Protein AF-A0AAV2GZA5-F1 (afdb_monomer)

pLDDT: mean 78.12, std 15.42, range [40.12, 95.06]

Mean predicted aligned error: 8.7 Å

Radius of gyration: 18.81 Å; Cα contacts (8 Å, |Δi|>4): 97; chains: 1; bounding box: 52×21×54 Å

Nearest PDB structures (foldseek):
  7ljd-assembly1_R  TM=7.472E-01  e=8.974E-05  Homo sapiens
  7aue-assembly1_R  TM=8.514E-01  e=1.163E-03  Homo sapiens
  7l0q-assembly1_C  TM=7.202E-01  e=7.841E-04  Rattus norvegicus
  8wkz-assembly1_A  TM=6.977E-01  e=3.985E-03  Homo sapiens
  6pwc-assembly1_R  TM=6.724E-01  e=7.197E-03  Homo sapiens

Sequence (162 aa):
MALFNNCLLLVTLSTNRSLWSYTNAYIASLAVADLLLGLMLFIRNFWLFPSTEWVFENLVIACVPVTCLVYISAMESLACLVLMSADRYLYIVHPFWYELKITPRVTRVLIALSWCISISLGILPMWFHNFTPKLGCQPMLIISKSYLLGCLCVYFLSPPSR

Organism: Lymnaea stagnalis (NCBI:txid6523)

Solvent-accessible surface area (backbone atoms only — not comparable to full-atom values): 9218 Å² total; per-residue (Å²): 110,70,48,61,53,34,50,52,50,46,52,51,50,71,70,35,69,86,64,70,44,73,64,48,52,40,52,47,51,37,30,51,34,49,39,56,39,44,51,52,52,47,50,53,54,66,77,64,60,93,82,63,92,78,54,73,85,63,43,68,75,60,43,55,58,50,53,26,43,51,43,20,28,53,44,31,41,50,46,34,51,51,50,48,52,49,52,55,47,38,49,72,78,36,47,75,58,33,72,76,65,65,43,78,65,52,52,52,50,52,52,52,49,39,48,52,50,17,45,54,62,24,49,48,45,73,78,76,45,87,83,51,90,89,68,64,90,51,72,77,82,51,54,57,71,67,55,56,50,50,52,49,42,57,74,72,60,56,71,83,81,126

Structure (mmCIF, N/CA/C/O backbone):
data_AF-A0AAV2GZA5-F1
#
_entry.id   AF-A0AAV2GZA5-F1
#
loop_
_atom_site.group_PDB
_atom_site.id
_atom_site.type_symbol
_atom_site.label_atom_id
_atom_site.label_alt_id
_atom_site.label_comp_id
_atom_site.label_asym_id
_atom_site.label_entity_id
_atom_site.label_seq_id
_atom_site.pdbx_PDB_ins_code
_atom_site.Cartn_x
_atom_site.Cartn_y
_atom_site.Cartn_z
_atom_site.occupancy
_atom_site.B_iso_or_equiv
_atom_site.auth_seq_id
_atom_site.auth_comp_id
_atom_site.auth_asym_id
_atom_site.auth_atom_id
_atom_site.pdbx_PDB_model_num
ATOM 1 N N . MET A 1 1 ? 15.433 10.990 -0.257 1.00 74.12 1 MET A N 1
ATOM 2 C CA . MET A 1 1 ? 14.773 11.417 0.999 1.00 74.12 1 MET A CA 1
ATOM 3 C C . MET A 1 1 ? 13.619 10.490 1.388 1.00 74.12 1 MET A C 1
ATOM 5 O O . MET A 1 1 ? 13.647 9.985 2.499 1.00 74.12 1 MET A O 1
ATOM 9 N N . ALA A 1 2 ? 12.676 10.184 0.483 1.00 81.19 2 ALA A N 1
ATOM 10 C CA . ALA A 1 2 ? 11.530 9.300 0.766 1.00 81.19 2 ALA A CA 1
ATOM 11 C C . ALA A 1 2 ? 11.909 7.907 1.320 1.00 81.19 2 ALA A C 1
ATOM 13 O O . ALA A 1 2 ? 11.354 7.488 2.329 1.00 81.19 2 ALA A O 1
ATOM 14 N N . LEU A 1 3 ? 12.902 7.231 0.721 1.00 88.31 3 LEU A N 1
ATOM 15 C CA . LEU A 1 3 ? 13.375 5.919 1.189 1.00 88.31 3 LEU A CA 1
ATOM 16 C C . LEU A 1 3 ? 13.845 5.934 2.649 1.00 88.31 3 LEU A C 1
ATOM 18 O O . LEU A 1 3 ? 13.458 5.090 3.445 1.00 88.31 3 LEU A O 1
ATOM 22 N N . PHE A 1 4 ? 14.660 6.925 3.008 1.00 91.12 4 PHE A N 1
ATOM 23 C CA . PHE A 1 4 ? 15.191 7.055 4.361 1.00 91.12 4 PHE A CA 1
ATOM 24 C C . PHE A 1 4 ? 14.072 7.259 5.391 1.00 91.12 4 PHE A C 1
ATOM 26 O O . PHE A 1 4 ? 14.038 6.570 6.407 1.00 91.12 4 PHE A O 1
ATOM 33 N N . ASN A 1 5 ? 13.124 8.153 5.096 1.00 91.06 5 ASN A N 1
ATOM 34 C CA . ASN A 1 5 ? 12.024 8.468 6.006 1.00 91.06 5 ASN A CA 1
ATOM 35 C C . ASN A 1 5 ? 11.085 7.273 6.212 1.00 91.06 5 ASN A C 1
ATOM 37 O O . ASN A 1 5 ? 10.745 6.961 7.351 1.00 91.06 5 ASN A O 1
ATOM 41 N N . ASN A 1 6 ? 10.706 6.578 5.135 1.00 93.62 6 ASN A N 1
ATOM 42 C CA . ASN A 1 6 ? 9.841 5.403 5.231 1.00 93.62 6 ASN A CA 1
ATOM 43 C C . ASN A 1 6 ? 10.537 4.229 5.943 1.00 93.62 6 ASN A C 1
ATOM 45 O O . ASN A 1 6 ? 9.914 3.561 6.767 1.00 93.62 6 ASN A O 1
ATOM 49 N N . CYS A 1 7 ? 11.845 4.032 5.732 1.00 93.69 7 CYS A N 1
ATOM 50 C CA . CYS A 1 7 ? 12.633 3.071 6.512 1.00 93.69 7 CYS A CA 1
ATOM 51 C C . CYS A 1 7 ? 12.643 3.419 8.005 1.00 93.69 7 CYS A C 1
ATOM 53 O O . CYS A 1 7 ? 12.367 2.560 8.839 1.00 93.69 7 CYS A O 1
ATOM 55 N N . LEU A 1 8 ? 12.944 4.672 8.353 1.00 94.00 8 LEU A N 1
ATOM 56 C CA . LEU A 1 8 ? 12.988 5.122 9.745 1.00 94.00 8 LEU A CA 1
ATOM 57 C C . LEU A 1 8 ? 11.627 4.970 10.436 1.00 94.00 8 LEU A C 1
ATOM 59 O O . LEU A 1 8 ? 11.561 4.559 11.597 1.00 94.00 8 LEU A O 1
ATOM 63 N N . LEU A 1 9 ? 10.542 5.265 9.721 1.00 94.44 9 LEU A N 1
ATOM 64 C CA . LEU A 1 9 ? 9.179 5.076 10.204 1.00 94.44 9 LEU A CA 1
ATOM 65 C C . LEU A 1 9 ? 8.904 3.600 10.517 1.00 94.44 9 LEU A C 1
ATOM 67 O O . LEU A 1 9 ? 8.443 3.294 11.618 1.00 94.44 9 LEU A O 1
ATOM 71 N N . LEU A 1 10 ? 9.252 2.679 9.612 1.00 93.75 10 LEU A N 1
ATOM 72 C CA . LEU A 1 10 ? 9.089 1.243 9.856 1.00 93.75 10 LEU A CA 1
ATOM 73 C C . LEU A 1 10 ? 9.934 0.753 11.034 1.00 93.75 10 LEU A C 1
ATOM 75 O O . LEU A 1 10 ? 9.415 0.024 11.876 1.00 93.75 10 LEU A O 1
ATOM 79 N N . VAL A 1 11 ? 11.193 1.192 11.140 1.00 95.06 11 VAL A N 1
ATOM 80 C CA . VAL A 1 11 ? 12.081 0.860 12.270 1.00 95.06 11 VAL A CA 1
ATOM 81 C C . VAL A 1 11 ? 11.499 1.356 13.596 1.00 95.06 11 VAL A C 1
ATOM 83 O O . VAL A 1 11 ? 11.541 0.658 14.612 1.00 95.06 11 VAL A O 1
ATOM 86 N N . THR A 1 12 ? 10.920 2.555 13.597 1.00 95.00 12 THR A N 1
ATOM 87 C CA . THR A 1 12 ? 10.299 3.147 14.788 1.00 95.00 12 THR A CA 1
ATOM 88 C C . THR A 1 12 ? 9.086 2.335 15.239 1.00 95.00 12 THR A C 1
ATOM 90 O O . THR A 1 12 ? 8.962 2.019 16.425 1.00 95.00 12 THR A O 1
ATOM 93 N N . LEU A 1 13 ? 8.220 1.942 14.300 1.00 93.44 13 LEU A N 1
ATOM 94 C CA . LEU A 1 13 ? 7.058 1.095 14.580 1.00 93.44 13 LEU A CA 1
ATOM 95 C C . LEU A 1 13 ? 7.469 -0.322 15.004 1.00 93.44 13 LEU A C 1
ATOM 97 O O . LEU A 1 13 ? 6.869 -0.886 15.918 1.00 93.44 13 LEU A O 1
ATOM 101 N N . SER A 1 14 ? 8.506 -0.907 14.398 1.00 90.12 14 SER A N 1
ATOM 102 C CA . SER A 1 14 ? 8.964 -2.257 14.748 1.00 90.12 14 SER A CA 1
ATOM 103 C C . SER A 1 14 ? 9.620 -2.320 16.127 1.00 90.12 14 SER A C 1
ATOM 105 O O . SER A 1 14 ? 9.482 -3.323 16.825 1.00 90.12 14 SER A O 1
ATOM 107 N N . THR A 1 15 ? 10.315 -1.255 16.533 1.00 93.00 15 THR A N 1
ATOM 108 C CA . THR A 1 15 ? 11.024 -1.193 17.821 1.00 93.00 15 THR A CA 1
ATOM 109 C C . THR A 1 15 ? 10.066 -0.920 18.980 1.00 93.00 15 THR A C 1
ATOM 111 O O . THR A 1 15 ? 10.184 -1.525 20.045 1.00 93.00 15 THR A O 1
ATOM 114 N N . ASN A 1 16 ? 9.066 -0.057 18.777 1.00 91.56 16 ASN A N 1
ATOM 115 C CA . ASN A 1 16 ? 8.152 0.362 19.836 1.00 91.56 16 ASN A CA 1
ATOM 116 C C . ASN A 1 16 ? 6.792 -0.330 19.724 1.00 91.56 16 ASN A C 1
ATOM 118 O O . ASN A 1 16 ? 5.865 0.183 19.099 1.00 91.56 16 ASN A O 1
ATOM 122 N N . ARG A 1 17 ? 6.627 -1.459 20.428 1.00 86.75 17 ARG A N 1
ATOM 123 C CA . ARG A 1 17 ? 5.346 -2.195 20.469 1.00 86.75 17 ARG A CA 1
ATOM 124 C C . ARG A 1 17 ? 4.159 -1.350 20.947 1.00 86.75 17 ARG A C 1
ATOM 126 O O . ARG A 1 17 ? 3.047 -1.568 20.486 1.00 86.75 17 ARG A O 1
ATOM 133 N N . SER A 1 18 ? 4.411 -0.366 21.814 1.00 87.56 18 SER A N 1
ATOM 134 C CA . SER A 1 18 ? 3.401 0.581 22.316 1.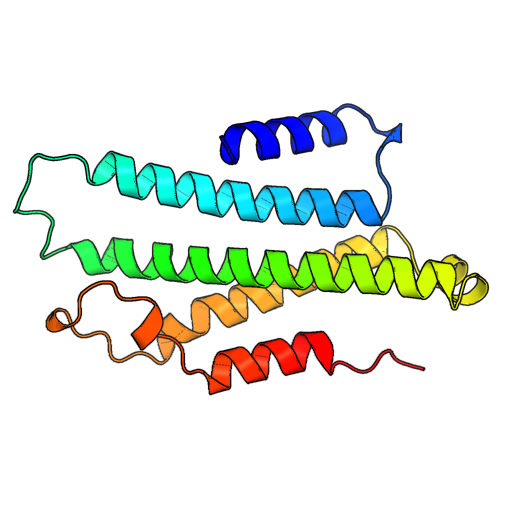00 87.56 18 SER A CA 1
ATOM 135 C C . SER A 1 18 ? 2.764 1.435 21.208 1.00 87.56 18 SER A C 1
ATOM 137 O O . SER A 1 18 ? 1.628 1.876 21.334 1.00 87.56 18 SER A O 1
ATOM 139 N N . LEU A 1 19 ? 3.470 1.640 20.090 1.00 88.50 19 LEU A N 1
ATOM 140 C CA . LEU A 1 19 ? 2.958 2.407 18.955 1.00 88.50 19 LEU A CA 1
ATOM 141 C C . LEU A 1 19 ? 2.058 1.577 18.033 1.00 88.50 19 LEU A C 1
ATOM 143 O O . LEU A 1 19 ? 1.521 2.129 17.079 1.00 88.50 19 LEU A O 1
ATOM 147 N N . TRP A 1 20 ? 1.875 0.273 18.250 1.00 88.69 20 TRP A N 1
ATOM 148 C CA . TRP A 1 20 ? 1.005 -0.506 17.371 1.00 88.69 20 TRP A CA 1
ATOM 149 C C . TRP A 1 20 ? -0.467 -0.197 17.632 1.00 88.69 20 TRP A C 1
ATOM 151 O O . TRP A 1 20 ? -1.010 -0.480 18.695 1.00 88.69 20 TRP A O 1
ATOM 161 N N . SER A 1 21 ? -1.114 0.350 16.609 1.00 89.44 21 SER A N 1
ATOM 162 C CA . SER A 1 21 ? -2.547 0.629 16.546 1.00 89.44 21 SER A CA 1
ATOM 163 C C . SER A 1 21 ? -3.086 0.239 15.167 1.00 89.44 21 SER A C 1
ATOM 165 O O . SER A 1 21 ? -2.307 -0.022 14.244 1.00 89.44 21 SER A O 1
ATOM 167 N N . TYR A 1 22 ? -4.412 0.216 15.006 1.00 88.69 22 TYR A N 1
ATOM 168 C CA . TYR A 1 22 ? -5.052 -0.061 13.713 1.00 88.69 22 TYR A CA 1
ATOM 169 C C . TYR A 1 22 ? -4.588 0.922 12.636 1.00 88.69 22 TYR A C 1
ATOM 171 O O . TYR A 1 22 ? -4.142 0.514 11.565 1.00 88.69 22 TYR A O 1
ATOM 179 N N . THR A 1 23 ? -4.580 2.215 12.965 1.00 89.06 23 THR A N 1
ATOM 180 C CA . THR A 1 23 ? -4.100 3.272 12.073 1.00 89.06 23 THR A CA 1
ATOM 181 C C . THR A 1 23 ? -2.616 3.113 11.738 1.00 89.06 23 THR A C 1
ATOM 183 O O . THR A 1 23 ? -2.232 3.243 10.576 1.00 89.06 23 THR A O 1
ATOM 186 N N . ASN A 1 24 ? -1.774 2.778 12.720 1.00 93.31 24 ASN A N 1
ATOM 187 C CA . ASN A 1 24 ? -0.334 2.644 12.491 1.00 93.31 24 ASN A CA 1
ATOM 188 C C . ASN A 1 24 ? 0.016 1.402 11.657 1.00 93.31 24 ASN A C 1
ATOM 190 O O . ASN A 1 24 ? 1.044 1.398 10.984 1.00 93.31 24 ASN A O 1
ATOM 194 N N . ALA A 1 25 ? -0.858 0.390 11.615 1.00 92.12 25 ALA A N 1
ATOM 195 C CA . ALA A 1 25 ? -0.729 -0.724 10.679 1.00 92.12 25 ALA A CA 1
ATOM 196 C C . ALA A 1 25 ? -0.950 -0.290 9.216 1.00 92.12 25 ALA A C 1
ATOM 198 O O . ALA A 1 25 ? -0.187 -0.706 8.346 1.00 92.12 25 ALA A O 1
ATOM 199 N N . TYR A 1 26 ? -1.929 0.583 8.938 1.00 92.06 26 TYR A N 1
ATOM 200 C CA . TYR A 1 26 ? -2.107 1.155 7.593 1.00 92.06 26 TYR A CA 1
ATOM 201 C C . TYR A 1 26 ? -0.925 2.045 7.194 1.00 92.06 26 TYR A C 1
ATOM 203 O O . TYR A 1 26 ? -0.436 1.953 6.073 1.00 92.06 26 TYR A O 1
ATOM 211 N N . ILE A 1 27 ? -0.412 2.850 8.132 1.00 94.25 27 ILE A N 1
ATOM 212 C CA . ILE A 1 27 ? 0.780 3.685 7.911 1.00 94.25 27 ILE A CA 1
ATOM 213 C C . ILE A 1 27 ? 2.010 2.819 7.597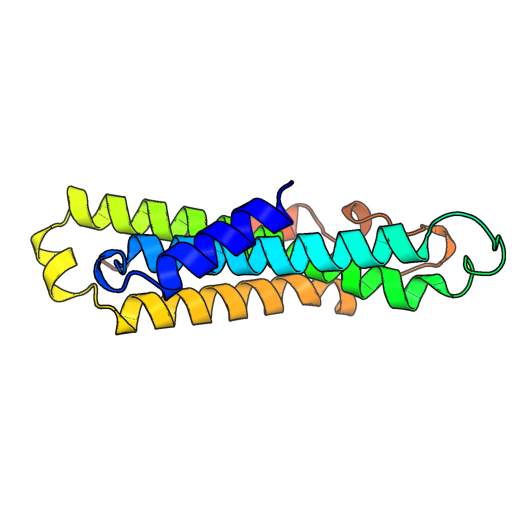 1.00 94.25 27 ILE A C 1
ATOM 215 O O . ILE A 1 27 ? 2.795 3.162 6.716 1.00 94.25 27 ILE A O 1
ATOM 219 N N . ALA A 1 28 ? 2.174 1.681 8.276 1.00 94.00 28 ALA A N 1
ATOM 220 C CA . ALA A 1 28 ? 3.247 0.741 7.968 1.00 94.00 28 ALA A CA 1
ATOM 221 C C . ALA A 1 28 ? 3.103 0.144 6.557 1.00 94.00 28 ALA A C 1
ATOM 223 O O . ALA A 1 28 ? 4.095 0.048 5.840 1.00 94.00 28 ALA A O 1
ATOM 224 N N . SER A 1 29 ? 1.886 -0.223 6.139 1.00 94.25 29 SER A N 1
ATOM 225 C CA . SER A 1 29 ? 1.626 -0.735 4.784 1.00 94.25 29 SER A CA 1
ATOM 226 C C . SER A 1 29 ? 1.979 0.294 3.705 1.00 94.25 29 SER A C 1
ATOM 228 O O . SER A 1 29 ? 2.751 -0.011 2.795 1.00 94.25 29 SER A O 1
ATOM 230 N N . LEU A 1 30 ? 1.532 1.538 3.896 1.00 92.56 30 LEU A N 1
ATOM 231 C CA . LEU A 1 30 ? 1.860 2.674 3.034 1.00 92.56 30 LEU A CA 1
ATOM 232 C C . LEU A 1 30 ? 3.381 2.872 2.903 1.00 92.56 30 LEU A C 1
ATOM 234 O O . LEU A 1 30 ? 3.913 2.997 1.801 1.00 92.56 30 LEU A O 1
ATOM 238 N N . ALA A 1 31 ? 4.108 2.830 4.024 1.00 94.44 31 ALA A N 1
ATOM 239 C CA . ALA A 1 31 ? 5.562 2.968 4.020 1.00 94.44 31 ALA A CA 1
ATOM 240 C C . ALA A 1 31 ? 6.263 1.827 3.263 1.00 94.44 31 ALA A C 1
ATOM 242 O O . ALA A 1 31 ? 7.271 2.058 2.596 1.00 94.44 31 ALA A O 1
ATOM 243 N N . VAL A 1 32 ? 5.734 0.600 3.324 1.00 93.88 32 VAL A N 1
ATOM 244 C CA . VAL A 1 32 ? 6.246 -0.530 2.532 1.00 93.88 32 VAL A CA 1
ATOM 245 C C . VAL A 1 32 ? 6.041 -0.287 1.033 1.00 93.88 32 VAL A C 1
ATOM 247 O O . VAL A 1 32 ? 6.974 -0.504 0.257 1.00 93.88 32 VAL A O 1
ATOM 250 N N . ALA A 1 33 ? 4.872 0.202 0.613 1.00 93.00 33 ALA A N 1
ATOM 251 C CA . ALA A 1 33 ? 4.604 0.512 -0.793 1.00 93.00 33 ALA A CA 1
ATOM 252 C C . ALA A 1 33 ? 5.510 1.622 -1.343 1.00 93.00 33 ALA A C 1
ATOM 254 O O . ALA A 1 33 ? 6.027 1.496 -2.461 1.00 93.00 33 ALA A O 1
ATOM 255 N N . ASP A 1 34 ? 5.768 2.656 -0.542 1.00 91.94 34 ASP A N 1
ATOM 256 C CA . ASP A 1 34 ? 6.703 3.732 -0.875 1.00 91.94 34 ASP A CA 1
ATOM 257 C C . ASP A 1 34 ? 8.155 3.248 -0.961 1.00 91.94 34 ASP A C 1
ATOM 259 O O . ASP A 1 34 ? 8.918 3.716 -1.812 1.00 91.94 34 ASP A O 1
ATOM 263 N N . LEU A 1 35 ? 8.568 2.317 -0.093 1.00 92.12 35 LEU A N 1
ATOM 264 C CA . LEU A 1 35 ? 9.907 1.727 -0.149 1.00 92.12 35 LEU A CA 1
ATOM 265 C C . LEU A 1 35 ? 10.101 0.879 -1.400 1.00 92.12 35 LEU A C 1
ATOM 267 O O . LEU A 1 35 ? 11.132 1.023 -2.060 1.00 92.12 35 LEU A O 1
ATOM 271 N N . LEU A 1 36 ? 9.116 0.046 -1.757 1.00 89.75 36 LEU A N 1
ATOM 272 C CA . LEU A 1 36 ? 9.147 -0.711 -3.011 1.00 89.75 36 LEU A CA 1
ATOM 273 C C . LEU A 1 36 ? 9.288 0.233 -4.209 1.00 89.75 36 LEU A C 1
ATOM 275 O O . LEU A 1 36 ? 10.164 0.037 -5.053 1.00 89.75 36 LEU A O 1
ATOM 279 N N . LEU A 1 37 ? 8.467 1.284 -4.255 1.00 89.62 37 LEU A N 1
ATOM 280 C CA . LEU A 1 37 ? 8.509 2.282 -5.318 1.00 89.62 37 LEU A CA 1
ATOM 281 C C . LEU A 1 37 ? 9.872 2.974 -5.382 1.00 89.62 37 LEU A C 1
ATOM 283 O O . LEU A 1 37 ? 10.515 3.011 -6.432 1.00 89.62 37 LEU A O 1
ATOM 287 N N . GLY A 1 38 ? 10.328 3.512 -4.253 1.00 87.75 38 GLY A N 1
ATOM 288 C CA . GLY A 1 38 ? 11.576 4.256 -4.169 1.00 87.75 38 GLY A CA 1
ATOM 289 C C . GLY A 1 38 ? 12.787 3.407 -4.546 1.00 87.75 38 GLY A C 1
ATOM 290 O O . GLY A 1 38 ? 13.668 3.901 -5.248 1.00 87.75 38 GLY A O 1
ATOM 291 N N . LEU A 1 39 ? 12.821 2.134 -4.139 1.00 87.94 39 LEU A N 1
ATOM 292 C CA . LEU A 1 39 ? 13.925 1.225 -4.433 1.00 87.94 39 LEU A CA 1
ATOM 293 C C . LEU A 1 39 ? 13.970 0.906 -5.926 1.00 87.94 39 LEU A C 1
ATOM 295 O O . LEU A 1 39 ? 15.032 0.983 -6.536 1.00 87.94 39 LEU A O 1
ATOM 299 N N . MET A 1 40 ? 12.822 0.627 -6.540 1.00 83.81 40 MET A N 1
ATOM 300 C CA . MET A 1 40 ? 12.750 0.315 -7.970 1.00 83.81 40 MET A CA 1
ATOM 301 C C . MET A 1 40 ? 13.076 1.518 -8.847 1.00 83.81 40 MET A C 1
ATOM 303 O O . MET A 1 40 ? 13.789 1.387 -9.842 1.00 83.81 40 MET A O 1
ATOM 307 N N . LEU A 1 41 ? 12.612 2.710 -8.470 1.00 82.94 41 LEU A N 1
ATOM 308 C CA . LEU A 1 41 ? 12.991 3.942 -9.157 1.00 82.94 41 LEU A CA 1
ATOM 309 C C . LEU A 1 41 ? 14.478 4.247 -8.973 1.00 82.94 41 LEU A C 1
ATOM 311 O O . LEU A 1 41 ? 15.117 4.707 -9.917 1.00 82.94 41 LEU A O 1
ATOM 315 N N . PHE A 1 42 ? 15.041 3.994 -7.792 1.00 84.12 42 PHE A N 1
ATOM 316 C CA . PHE A 1 42 ? 16.472 4.155 -7.549 1.00 84.12 42 PHE A CA 1
ATOM 317 C C . PHE A 1 42 ? 17.293 3.197 -8.414 1.00 84.12 42 PHE A C 1
ATOM 319 O O . PHE A 1 42 ? 18.183 3.656 -9.121 1.00 84.12 42 PHE A O 1
ATOM 326 N N . ILE A 1 43 ? 16.936 1.908 -8.436 1.00 79.12 43 ILE A N 1
ATOM 327 C CA . ILE A 1 43 ? 17.532 0.889 -9.310 1.00 79.12 43 ILE A CA 1
ATOM 328 C C . ILE A 1 43 ? 17.459 1.370 -10.759 1.00 79.12 43 ILE A C 1
ATOM 330 O O . ILE A 1 43 ? 18.494 1.498 -11.403 1.00 79.12 43 ILE A O 1
ATOM 334 N N . ARG A 1 44 ? 16.271 1.745 -11.249 1.00 73.81 44 ARG A N 1
ATOM 335 C CA . ARG A 1 44 ? 16.110 2.290 -12.603 1.00 73.81 44 ARG A CA 1
ATOM 336 C C . ARG A 1 44 ? 17.092 3.430 -12.869 1.00 73.81 44 ARG A C 1
ATOM 338 O 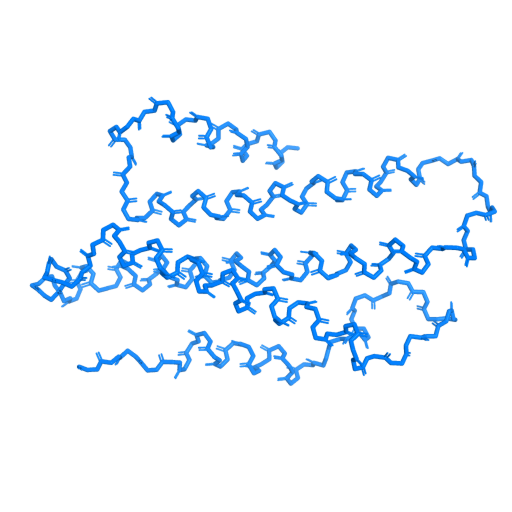O . ARG A 1 44 ? 17.814 3.375 -13.847 1.00 73.81 44 ARG A O 1
ATOM 345 N N . ASN A 1 45 ? 17.130 4.458 -12.025 1.00 74.62 45 ASN A N 1
ATOM 346 C CA . ASN A 1 45 ? 18.003 5.611 -12.262 1.00 74.62 45 ASN A CA 1
ATOM 347 C C . ASN A 1 45 ? 19.496 5.249 -12.177 1.00 74.62 45 ASN A C 1
ATOM 349 O O . ASN A 1 45 ? 20.276 5.761 -12.970 1.00 74.62 45 ASN A O 1
ATOM 353 N N . PHE A 1 46 ? 19.892 4.360 -11.264 1.00 72.19 46 PHE A N 1
ATOM 354 C CA . PHE A 1 46 ? 21.279 3.914 -11.113 1.00 72.19 46 PHE A CA 1
ATOM 355 C C . PHE A 1 46 ? 21.769 3.135 -12.339 1.00 72.19 46 PHE A C 1
ATOM 357 O O . PHE A 1 46 ? 22.860 3.396 -12.834 1.00 72.19 46 PHE A O 1
ATOM 364 N N . TRP A 1 47 ? 20.936 2.241 -12.878 1.00 64.00 47 TRP A N 1
ATOM 365 C CA . TRP A 1 47 ? 21.235 1.495 -14.105 1.00 64.00 47 TRP A CA 1
ATOM 366 C C . TRP A 1 47 ? 21.116 2.342 -15.389 1.00 64.00 47 TRP A C 1
ATOM 368 O O . TRP A 1 47 ? 21.527 1.873 -16.445 1.00 64.00 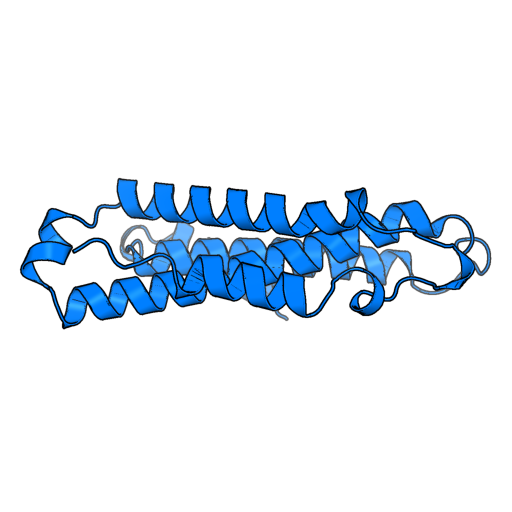47 TRP A O 1
ATOM 378 N N . LEU A 1 48 ? 20.567 3.565 -15.321 1.00 58.72 48 LEU A N 1
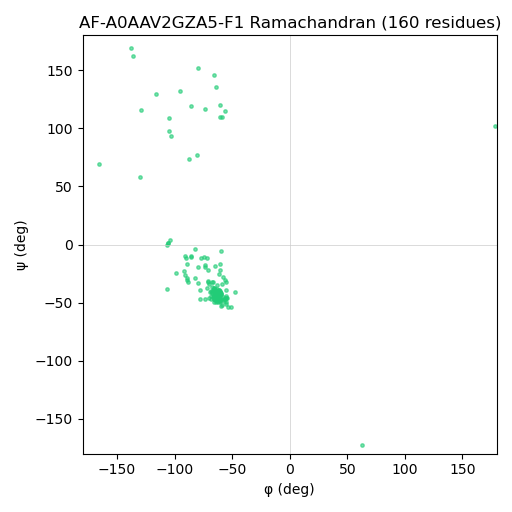ATOM 379 C CA . LEU A 1 48 ? 20.377 4.468 -16.471 1.00 58.72 48 LEU A CA 1
ATOM 380 C C . LEU A 1 48 ? 21.361 5.664 -16.539 1.00 58.72 48 LEU A C 1
ATOM 382 O O . LEU A 1 48 ? 21.252 6.467 -17.466 1.00 58.72 48 LEU A O 1
ATOM 386 N N . PHE A 1 49 ? 22.321 5.815 -15.617 1.00 57.94 49 PHE A N 1
ATOM 387 C CA . PHE A 1 49 ? 23.400 6.824 -15.734 1.00 57.94 49 PHE A CA 1
ATOM 388 C C . PHE A 1 49 ? 24.523 6.345 -16.698 1.00 57.94 49 PHE A C 1
ATOM 390 O O . PHE A 1 49 ? 24.676 5.145 -16.911 1.00 57.94 49 PHE A O 1
ATOM 397 N N . PRO A 1 50 ? 25.270 7.247 -17.373 1.00 55.41 50 PRO A N 1
ATOM 398 C CA . PRO A 1 50 ? 25.271 7.384 -18.820 1.00 55.41 50 PRO A CA 1
ATOM 399 C C . PRO A 1 50 ? 26.542 6.792 -19.435 1.00 55.41 50 PRO A C 1
ATOM 401 O O . PRO A 1 50 ? 27.576 7.449 -19.514 1.00 55.41 50 PRO A O 1
ATOM 404 N N . SER A 1 51 ? 26.455 5.557 -19.913 1.00 51.00 51 SER A N 1
ATOM 405 C CA . SER A 1 51 ? 27.403 5.019 -20.892 1.00 51.00 51 SER A CA 1
ATOM 406 C C . SER A 1 51 ? 26.851 3.742 -21.506 1.00 51.00 51 SER A C 1
ATOM 408 O O . SER A 1 51 ? 27.332 2.655 -21.223 1.00 51.00 51 SER A O 1
ATOM 410 N N . THR A 1 52 ? 25.803 3.848 -22.323 1.00 48.75 52 THR A N 1
ATOM 411 C CA . THR A 1 52 ? 25.550 2.921 -23.442 1.00 48.75 52 THR A CA 1
ATOM 412 C C . THR A 1 52 ? 24.255 3.309 -24.146 1.00 48.75 52 THR A C 1
ATOM 414 O O . THR A 1 52 ? 23.153 2.946 -23.744 1.00 48.75 52 THR A O 1
ATOM 417 N N . GLU A 1 53 ? 24.399 3.971 -25.290 1.00 45.53 53 GLU A N 1
ATOM 418 C CA . GLU A 1 53 ? 23.337 4.125 -26.296 1.00 45.53 53 GLU A CA 1
ATOM 419 C C . GLU A 1 53 ? 22.839 2.761 -26.844 1.00 45.53 53 GLU A C 1
ATOM 421 O O . GLU A 1 53 ? 21.847 2.697 -27.558 1.00 45.53 53 GLU A O 1
ATOM 426 N N . TRP A 1 54 ? 23.475 1.652 -26.443 1.00 47.47 54 TRP A N 1
ATOM 427 C CA . TRP A 1 54 ? 23.173 0.268 -26.824 1.00 47.47 54 TRP A CA 1
ATOM 428 C C . TRP A 1 54 ? 22.099 -0.442 -25.977 1.00 47.47 54 TRP A C 1
ATOM 430 O O . TRP A 1 54 ? 21.656 -1.528 -26.342 1.00 47.47 54 TRP A O 1
ATOM 440 N N . VAL A 1 55 ? 21.657 0.121 -24.846 1.00 49.44 55 VAL A N 1
ATOM 441 C CA . VAL A 1 55 ? 20.676 -0.549 -23.956 1.00 49.44 55 VAL A CA 1
ATOM 442 C C . VAL A 1 55 ? 19.220 -0.296 -24.393 1.00 49.44 55 VAL A C 1
ATOM 444 O O . VAL A 1 55 ? 18.291 -0.958 -23.926 1.00 49.44 55 VAL A O 1
ATOM 447 N N . PHE A 1 56 ? 19.001 0.623 -25.338 1.00 48.88 56 PHE A N 1
ATOM 448 C CA . PHE A 1 56 ? 17.669 1.133 -25.673 1.00 48.88 56 PHE A CA 1
ATOM 449 C C . PHE A 1 56 ? 16.786 0.213 -26.531 1.00 48.88 56 PHE A C 1
ATOM 451 O O . PHE A 1 56 ? 15.578 0.434 -26.574 1.00 48.88 56 PHE A O 1
ATOM 458 N N . GLU A 1 57 ? 17.317 -0.865 -27.114 1.00 46.34 57 GLU A N 1
ATOM 459 C CA . GLU A 1 57 ? 16.491 -1.885 -27.791 1.00 46.34 57 GLU A CA 1
ATOM 460 C C . GLU A 1 57 ? 16.020 -3.013 -26.845 1.00 46.34 57 GLU A C 1
ATOM 462 O O . GLU A 1 57 ? 15.022 -3.673 -27.124 1.00 46.34 57 GLU A O 1
ATOM 467 N N . ASN A 1 58 ? 16.638 -3.171 -25.663 1.00 50.47 58 ASN A N 1
ATOM 468 C CA . ASN A 1 58 ? 16.307 -4.216 -24.673 1.00 50.47 58 ASN A CA 1
ATOM 469 C C . ASN A 1 58 ? 15.506 -3.706 -23.451 1.00 50.47 58 ASN A C 1
ATOM 471 O O . ASN A 1 58 ? 15.196 -4.465 -22.529 1.00 50.47 58 ASN A O 1
ATOM 475 N N . LEU A 1 59 ? 15.126 -2.423 -23.435 1.00 54.66 59 LEU A N 1
ATOM 476 C CA . LEU A 1 59 ? 14.488 -1.747 -22.293 1.00 54.66 59 LEU A CA 1
ATOM 477 C C . LEU A 1 59 ? 13.028 -2.176 -22.031 1.00 54.66 59 LEU A C 1
ATOM 479 O O . LEU A 1 59 ? 12.476 -1.889 -20.967 1.00 54.66 59 LEU A O 1
ATOM 483 N N . VAL A 1 60 ? 12.404 -2.906 -22.959 1.00 55.62 60 VAL A N 1
ATOM 484 C CA . VAL A 1 60 ? 11.029 -3.429 -22.829 1.00 55.62 60 VAL A CA 1
ATOM 485 C C . VAL A 1 60 ? 10.863 -4.275 -21.559 1.00 55.62 60 VAL A C 1
ATOM 487 O O . VAL A 1 60 ? 9.868 -4.138 -20.847 1.00 55.62 60 VAL A O 1
ATOM 490 N N . ILE A 1 61 ? 11.877 -5.081 -21.224 1.00 59.44 61 ILE A N 1
ATOM 491 C CA . ILE A 1 61 ? 11.854 -6.027 -20.096 1.00 59.44 61 ILE A CA 1
ATOM 492 C C . ILE A 1 61 ? 11.910 -5.300 -18.742 1.00 59.44 61 ILE A C 1
ATOM 494 O O . ILE A 1 61 ? 11.310 -5.762 -17.778 1.00 59.44 61 ILE A O 1
ATOM 498 N N . ALA A 1 62 ? 12.580 -4.147 -18.654 1.00 66.88 62 ALA A N 1
ATOM 499 C CA . ALA A 1 62 ? 12.680 -3.366 -17.415 1.00 66.88 62 ALA A CA 1
ATOM 500 C C . ALA A 1 62 ? 11.539 -2.345 -17.261 1.00 66.88 62 ALA A C 1
ATOM 502 O O . ALA A 1 62 ? 11.102 -2.033 -16.153 1.00 66.88 62 ALA A O 1
ATOM 503 N N . CYS A 1 63 ? 11.030 -1.837 -18.379 1.00 73.00 63 CYS A N 1
ATOM 504 C CA . CYS A 1 63 ? 9.992 -0.818 -18.426 1.00 73.00 63 CYS A CA 1
ATOM 505 C C . CYS A 1 63 ? 8.657 -1.277 -17.840 1.00 73.00 63 CYS A C 1
ATOM 507 O O . CYS A 1 63 ? 8.060 -0.591 -17.007 1.00 73.00 63 CYS A O 1
ATOM 509 N N . VAL A 1 64 ? 8.193 -2.446 -18.281 1.00 73.19 64 VAL A N 1
ATOM 510 C CA . VAL A 1 64 ? 6.875 -2.972 -17.919 1.00 73.19 64 VAL A CA 1
ATOM 511 C C . VAL A 1 64 ? 6.786 -3.270 -16.414 1.00 73.19 64 VAL A C 1
ATOM 513 O O . VAL A 1 64 ? 5.852 -2.765 -15.785 1.00 73.19 64 VAL A O 1
ATOM 516 N N . PRO A 1 65 ? 7.757 -3.964 -15.782 1.00 76.88 65 PRO A N 1
ATOM 517 C CA . PRO A 1 65 ? 7.751 -4.176 -14.336 1.00 76.88 65 PRO A CA 1
ATOM 518 C C . PRO A 1 65 ? 7.794 -2.877 -13.532 1.00 76.88 65 PRO A C 1
ATOM 520 O O . PRO A 1 65 ? 7.072 -2.752 -12.545 1.00 76.88 65 PRO A O 1
ATOM 523 N N . VAL A 1 66 ? 8.591 -1.888 -13.957 1.00 78.75 66 VAL A N 1
ATOM 524 C CA . VAL A 1 66 ? 8.670 -0.600 -13.253 1.00 78.75 66 VAL A CA 1
ATOM 525 C C . VAL A 1 66 ? 7.343 0.148 -13.331 1.00 78.75 66 VAL A C 1
ATOM 527 O O . VAL A 1 66 ? 6.858 0.615 -12.305 1.00 78.75 66 VAL A O 1
ATOM 530 N N . THR A 1 67 ? 6.729 0.243 -14.511 1.00 78.44 67 THR A N 1
ATOM 531 C CA . THR A 1 67 ? 5.422 0.902 -14.661 1.00 78.44 67 THR A CA 1
ATOM 532 C C . THR A 1 67 ? 4.342 0.194 -13.846 1.00 78.44 67 THR A C 1
ATOM 534 O O . THR A 1 67 ? 3.538 0.858 -13.193 1.00 78.44 67 THR A O 1
ATOM 537 N N . CYS A 1 68 ? 4.346 -1.140 -13.823 1.00 81.25 68 CYS A N 1
ATOM 538 C CA . CYS A 1 68 ? 3.381 -1.895 -13.029 1.00 81.25 68 CYS A CA 1
ATOM 539 C C . CYS A 1 68 ? 3.587 -1.665 -11.535 1.00 81.25 68 CYS A C 1
ATOM 541 O O . CYS A 1 68 ? 2.622 -1.387 -10.836 1.00 81.25 68 CYS A O 1
ATOM 543 N N . LEU A 1 69 ? 4.826 -1.678 -11.041 1.00 85.56 69 LEU A N 1
ATOM 544 C CA . LEU A 1 69 ? 5.107 -1.401 -9.630 1.00 85.56 69 LEU A CA 1
ATOM 545 C C . LEU A 1 69 ? 4.748 0.027 -9.225 1.00 85.56 69 LEU A C 1
ATOM 547 O O . LEU A 1 69 ? 4.177 0.217 -8.158 1.00 85.56 69 LEU A O 1
ATOM 551 N N . VAL A 1 70 ? 4.996 1.015 -10.089 1.00 85.25 70 VAL A N 1
ATOM 552 C CA . VAL A 1 70 ? 4.528 2.394 -9.871 1.00 85.25 70 VAL A CA 1
ATOM 553 C C . VAL A 1 70 ? 3.015 2.422 -9.672 1.00 85.25 70 VAL A C 1
ATOM 555 O O . VAL A 1 70 ? 2.529 3.081 -8.754 1.00 85.25 70 VAL A O 1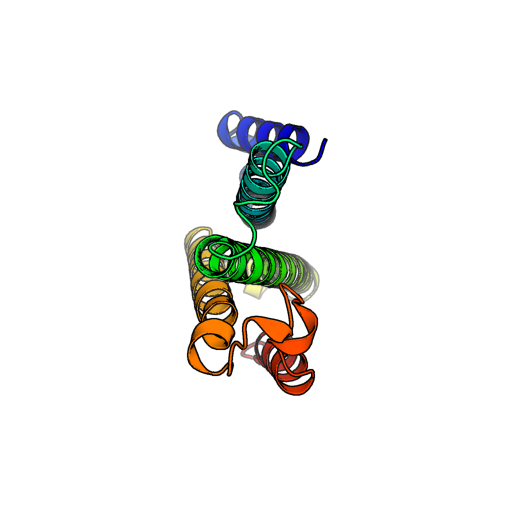
ATOM 558 N N . TYR A 1 71 ? 2.273 1.683 -10.495 1.00 83.19 71 TYR A N 1
ATOM 559 C CA . TYR A 1 71 ? 0.824 1.620 -10.373 1.00 83.19 71 TYR A CA 1
ATOM 560 C C . TYR A 1 71 ? 0.375 0.859 -9.122 1.00 83.19 71 TYR A C 1
ATOM 562 O O . TYR A 1 71 ? -0.464 1.364 -8.386 1.00 83.19 71 TYR A O 1
ATOM 570 N N . ILE A 1 72 ? 0.957 -0.309 -8.836 1.00 88.88 72 ILE A N 1
ATOM 571 C CA . ILE A 1 72 ? 0.651 -1.097 -7.630 1.00 88.88 72 ILE A CA 1
ATOM 572 C C . ILE A 1 72 ? 0.862 -0.242 -6.378 1.00 88.88 72 ILE A C 1
ATOM 574 O O . ILE A 1 72 ? -0.047 -0.157 -5.556 1.00 88.88 72 ILE A O 1
ATOM 578 N N . SER A 1 73 ? 2.010 0.433 -6.258 1.00 90.94 73 SER A N 1
ATOM 579 C CA . SER A 1 73 ? 2.310 1.299 -5.113 1.00 90.94 73 SER A CA 1
ATOM 580 C C . SER A 1 73 ? 1.326 2.462 -4.997 1.00 90.94 73 SER A C 1
ATOM 582 O O . SER A 1 73 ? 0.848 2.738 -3.902 1.00 90.94 73 SER A O 1
ATOM 584 N N . ALA A 1 74 ? 0.970 3.120 -6.106 1.00 87.31 74 ALA A N 1
ATOM 585 C CA . ALA A 1 74 ? 0.000 4.217 -6.087 1.00 87.31 74 ALA A CA 1
ATOM 586 C C . ALA A 1 74 ? -1.403 3.753 -5.656 1.00 87.3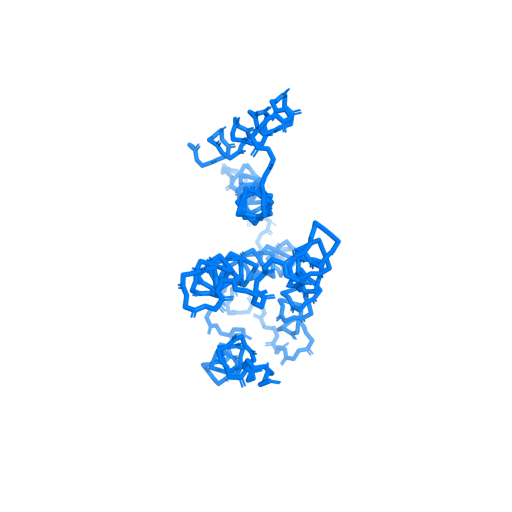1 74 ALA A C 1
ATOM 588 O O . ALA A 1 74 ? -2.079 4.436 -4.885 1.00 87.31 74 ALA A O 1
ATOM 589 N N . MET A 1 75 ? -1.833 2.585 -6.136 1.00 86.75 75 MET A N 1
ATOM 590 C CA . MET A 1 75 ? -3.126 1.993 -5.791 1.00 86.75 75 MET A CA 1
ATOM 591 C C . MET A 1 75 ? -3.176 1.535 -4.338 1.00 86.75 75 MET A C 1
ATOM 593 O O . MET A 1 75 ? -4.176 1.771 -3.662 1.00 86.75 75 MET A O 1
ATOM 597 N N . GLU A 1 76 ? -2.091 0.940 -3.846 1.00 92.12 76 GLU A N 1
ATOM 598 C CA . GLU A 1 76 ? -1.966 0.554 -2.443 1.00 92.12 76 GLU A CA 1
ATOM 599 C C . GLU A 1 76 ? -1.998 1.791 -1.546 1.00 92.12 76 GLU A C 1
ATOM 601 O O . GLU A 1 76 ? -2.771 1.827 -0.590 1.00 92.12 76 GLU A O 1
ATOM 606 N N . SER A 1 77 ? -1.263 2.843 -1.919 1.00 91.69 77 SER A N 1
ATOM 607 C CA . SER A 1 77 ? -1.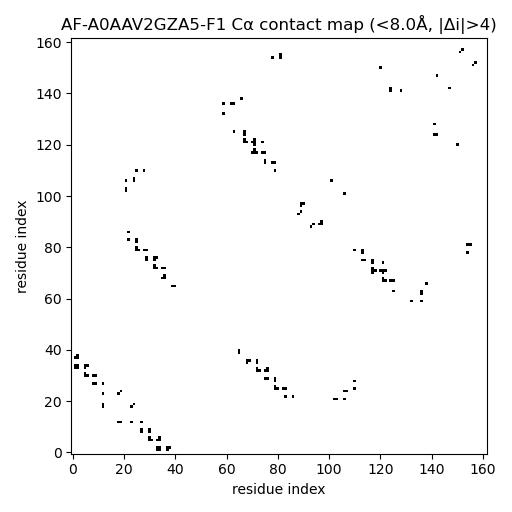218 4.089 -1.155 1.00 91.69 77 SER A CA 1
ATOM 608 C C . SER A 1 77 ? -2.599 4.725 -1.047 1.00 91.69 77 SER A C 1
ATOM 610 O O . SER A 1 77 ? -3.031 5.133 0.032 1.00 91.69 77 SER A O 1
ATOM 612 N N . LEU A 1 78 ? -3.331 4.768 -2.163 1.00 88.75 78 LEU A N 1
ATOM 613 C CA . LEU A 1 78 ? -4.706 5.250 -2.190 1.00 88.75 78 LEU A CA 1
ATOM 614 C C . LEU A 1 78 ? -5.623 4.390 -1.313 1.00 88.75 78 LEU A C 1
ATOM 616 O O . LEU A 1 78 ? -6.404 4.934 -0.535 1.00 88.75 78 LEU A O 1
ATOM 620 N N . ALA A 1 79 ? -5.523 3.064 -1.411 1.00 88.56 79 ALA A N 1
ATOM 621 C CA . ALA A 1 79 ? -6.326 2.153 -0.605 1.00 88.56 79 ALA A CA 1
ATOM 622 C C . ALA A 1 79 ? -6.044 2.329 0.894 1.00 88.56 79 ALA A C 1
ATOM 624 O O . ALA A 1 79 ? -6.983 2.402 1.684 1.00 88.56 79 ALA A O 1
ATOM 625 N N . CYS A 1 80 ? -4.779 2.475 1.291 1.00 90.88 80 CYS A N 1
ATOM 626 C CA . CYS A 1 80 ? -4.388 2.760 2.670 1.00 90.88 80 CYS A CA 1
ATOM 627 C C . CYS A 1 80 ? -4.952 4.093 3.165 1.00 90.88 80 CYS A C 1
ATOM 629 O O . CYS A 1 80 ? -5.493 4.141 4.268 1.00 90.88 80 CYS A O 1
ATOM 631 N N . LEU A 1 81 ? -4.918 5.153 2.351 1.00 90.56 81 LEU A N 1
ATOM 632 C CA . LEU A 1 81 ? -5.535 6.436 2.703 1.00 90.56 81 LEU A CA 1
ATOM 633 C C . LEU A 1 81 ? -7.053 6.310 2.893 1.00 90.56 81 LEU A C 1
ATOM 635 O O . LEU A 1 81 ? -7.582 6.798 3.889 1.00 90.56 81 LEU A O 1
ATOM 639 N N . VAL A 1 82 ? -7.748 5.616 1.986 1.00 89.06 82 VAL A N 1
ATOM 640 C CA . VAL A 1 82 ? -9.195 5.366 2.099 1.00 89.06 82 VAL A CA 1
ATOM 641 C C . VAL A 1 82 ? -9.513 4.557 3.356 1.00 89.06 82 VAL A C 1
ATOM 643 O O . VAL A 1 82 ? -10.411 4.933 4.108 1.00 89.06 82 VAL A O 1
ATOM 646 N N . LEU A 1 83 ? -8.757 3.491 3.629 1.00 88.62 83 LEU A N 1
ATOM 647 C CA . LEU A 1 83 ? -8.927 2.660 4.822 1.00 88.62 83 LEU A CA 1
ATOM 648 C C . LEU A 1 83 ? -8.665 3.449 6.108 1.00 88.62 83 LEU A C 1
ATOM 650 O O . LEU A 1 83 ? -9.451 3.342 7.043 1.00 88.62 83 LEU A O 1
ATOM 654 N N . MET A 1 84 ? -7.624 4.286 6.153 1.00 92.25 84 MET A N 1
ATOM 655 C CA . MET A 1 84 ? -7.346 5.170 7.292 1.00 92.25 84 MET A CA 1
ATOM 656 C C . MET A 1 84 ? -8.470 6.185 7.521 1.00 92.25 84 MET A C 1
ATOM 658 O O . MET A 1 84 ? -8.856 6.439 8.664 1.00 92.25 84 MET A O 1
ATOM 662 N N . SER A 1 85 ? -9.003 6.775 6.450 1.00 90.00 85 SER A N 1
ATOM 663 C CA . SER A 1 85 ? -10.133 7.701 6.528 1.00 90.00 85 SER A CA 1
ATOM 664 C C . SER A 1 85 ? -11.407 7.004 7.002 1.00 90.00 85 SER A C 1
ATOM 666 O O . SER A 1 85 ? -12.093 7.531 7.876 1.00 90.00 85 SER A O 1
ATOM 668 N N . ALA A 1 86 ? -11.706 5.816 6.473 1.00 87.50 86 ALA A N 1
ATOM 669 C CA . ALA A 1 86 ? -12.863 5.020 6.868 1.00 87.50 86 ALA A CA 1
ATOM 670 C C . ALA A 1 86 ? -12.762 4.548 8.326 1.00 87.50 86 ALA A C 1
ATOM 672 O O . ALA A 1 86 ? -13.728 4.660 9.073 1.00 87.50 86 ALA A O 1
ATOM 673 N N . ASP A 1 87 ? -11.585 4.087 8.752 1.00 89.31 87 ASP A N 1
ATOM 674 C CA . ASP A 1 87 ? -11.291 3.688 10.132 1.00 89.31 87 ASP A CA 1
ATOM 675 C C . ASP A 1 87 ? -11.590 4.827 11.116 1.00 89.31 87 ASP A C 1
ATOM 677 O O . ASP A 1 87 ? -12.377 4.659 12.048 1.00 89.31 87 ASP A O 1
ATOM 681 N N . ARG A 1 88 ? -11.059 6.028 10.848 1.00 90.56 88 ARG A N 1
ATOM 682 C CA . ARG A 1 88 ? -11.327 7.221 11.667 1.00 90.56 88 ARG A CA 1
ATOM 683 C C . ARG A 1 88 ? -12.793 7.631 11.644 1.00 90.56 88 ARG A C 1
ATOM 685 O O . ARG A 1 88 ? -13.333 8.016 12.678 1.00 90.56 88 ARG A O 1
ATOM 692 N N . TYR A 1 89 ? -13.434 7.558 10.482 1.00 90.06 89 TYR A N 1
ATOM 693 C CA . TYR A 1 89 ? -14.852 7.869 10.350 1.00 90.06 89 TYR A CA 1
ATOM 694 C C . TYR A 1 89 ? -15.710 6.934 11.212 1.00 90.06 89 TYR A C 1
ATOM 696 O O . TYR A 1 89 ? -16.535 7.409 11.990 1.00 90.06 89 TYR A O 1
ATOM 704 N N . LEU A 1 90 ? -15.481 5.620 11.130 1.00 88.00 90 LEU A N 1
ATOM 705 C CA . LEU A 1 90 ? -16.222 4.623 11.905 1.00 88.00 90 LEU A CA 1
ATOM 706 C C . LEU A 1 90 ? -15.977 4.772 13.408 1.00 88.00 90 LEU A C 1
ATOM 708 O O . LEU A 1 90 ? -16.929 4.677 14.179 1.00 88.00 90 LEU A O 1
ATOM 712 N N . TYR A 1 91 ? -14.742 5.063 13.818 1.00 90.81 91 TYR A N 1
ATOM 713 C CA . TYR A 1 91 ? -14.412 5.328 15.219 1.00 90.81 91 TYR A CA 1
ATOM 714 C C . TYR A 1 91 ? -15.191 6.527 15.785 1.00 90.81 91 TYR A C 1
ATOM 716 O O . TYR A 1 91 ? -15.709 6.460 16.897 1.00 90.81 91 TYR A O 1
ATOM 724 N N . ILE A 1 92 ? -15.316 7.615 15.014 1.00 93.81 92 ILE A N 1
ATOM 725 C CA . ILE A 1 92 ? -15.991 8.848 15.455 1.00 93.81 92 ILE A CA 1
ATOM 726 C C . ILE A 1 92 ? -17.519 8.712 15.401 1.00 93.81 92 ILE A C 1
ATOM 728 O O . ILE A 1 92 ? -18.208 9.109 16.337 1.00 93.81 92 ILE A O 1
ATOM 732 N N . VAL A 1 93 ? -18.062 8.192 14.298 1.00 93.94 93 VAL A N 1
ATOM 733 C CA . VAL A 1 93 ? -19.511 8.211 14.027 1.00 93.94 93 VAL A CA 1
ATOM 734 C C . VAL A 1 93 ? -20.225 6.995 14.619 1.00 93.94 93 VAL A C 1
ATOM 736 O O . VAL A 1 93 ? -21.379 7.094 15.036 1.00 93.94 93 VAL A O 1
ATOM 739 N N . HIS A 1 94 ? -19.550 5.845 14.690 1.00 90.50 94 HIS A N 1
ATOM 740 C CA . HIS A 1 94 ? -20.136 4.576 15.125 1.00 90.50 94 HIS A CA 1
ATOM 741 C C . HIS A 1 94 ? -19.285 3.873 16.203 1.00 90.50 94 HIS A C 1
ATOM 743 O O . HIS A 1 94 ? -18.912 2.711 16.026 1.00 90.50 94 HIS A O 1
ATOM 749 N N . PRO A 1 95 ? -19.022 4.520 17.357 1.00 90.12 95 PRO A N 1
ATOM 750 C CA . PRO A 1 95 ? -18.065 4.035 18.357 1.00 90.12 95 PRO A CA 1
ATOM 751 C C . PRO A 1 95 ? -18.406 2.645 18.918 1.00 90.12 95 PRO A C 1
ATOM 753 O O . PRO A 1 95 ? -17.534 1.786 19.017 1.00 90.12 95 PRO A O 1
ATOM 756 N N . PHE A 1 96 ? -19.682 2.370 19.218 1.00 91.06 96 PHE A N 1
ATOM 757 C CA . PHE A 1 96 ? -20.103 1.061 19.742 1.00 91.06 96 PHE A CA 1
ATOM 758 C C . PHE A 1 96 ? -19.907 -0.076 18.732 1.00 91.06 96 PHE A C 1
ATOM 760 O O . PHE A 1 96 ? -19.504 -1.176 19.099 1.00 91.06 96 PHE A O 1
ATOM 767 N N . TRP A 1 97 ? -20.182 0.182 17.452 1.00 88.88 97 TRP A N 1
ATOM 768 C CA . TRP A 1 97 ? -19.960 -0.799 16.390 1.00 88.88 97 TRP A CA 1
ATOM 769 C C . TRP A 1 97 ? -18.473 -0.999 16.112 1.00 88.88 97 TRP A C 1
ATOM 771 O O . TRP A 1 97 ? -18.050 -2.129 15.869 1.00 88.88 97 TRP A O 1
ATOM 781 N N . TYR A 1 98 ? -17.690 0.081 16.169 1.00 88.62 98 TYR A N 1
ATOM 782 C CA . TYR A 1 98 ? -16.251 0.055 15.944 1.00 88.62 98 TYR A CA 1
ATOM 783 C C . TYR A 1 98 ? -15.545 -0.871 16.940 1.00 88.62 98 TYR A C 1
ATOM 785 O O . TYR A 1 98 ? -14.866 -1.801 16.512 1.00 88.62 98 TYR A O 1
ATOM 793 N N . GLU A 1 99 ? -15.788 -0.697 18.241 1.00 88.81 99 GLU A N 1
ATOM 794 C CA . GLU A 1 99 ? -15.205 -1.532 19.307 1.00 88.81 99 GLU A CA 1
ATOM 795 C C . GLU A 1 99 ? -15.562 -3.024 19.165 1.00 88.81 99 GLU A C 1
ATOM 797 O O . GLU A 1 99 ? -14.760 -3.904 19.471 1.00 88.81 99 GLU A O 1
ATOM 802 N N . LEU A 1 100 ? -16.762 -3.334 18.660 1.00 88.69 100 LEU A N 1
ATOM 803 C CA . LEU A 1 100 ? -17.229 -4.715 18.504 1.00 88.69 100 LEU A CA 1
ATOM 804 C C . LEU A 1 100 ? -16.721 -5.399 17.227 1.00 88.69 100 LEU A C 1
ATOM 806 O O . LEU A 1 100 ? -16.621 -6.628 17.183 1.00 88.69 100 LEU A O 1
ATOM 810 N N . LYS A 1 101 ? -16.461 -4.637 16.159 1.00 86.69 101 LYS A N 1
ATOM 811 C CA . LYS A 1 101 ? -16.147 -5.182 14.825 1.00 86.69 101 LYS A CA 1
ATOM 812 C C . LYS A 1 101 ? -14.683 -5.040 14.439 1.00 86.69 101 LYS A C 1
ATOM 814 O O . LYS A 1 101 ? -14.144 -5.938 13.787 1.00 86.69 101 LYS A O 1
ATOM 819 N N . ILE A 1 102 ? -14.042 -3.929 14.790 1.00 86.69 102 ILE A N 1
ATOM 820 C CA . ILE A 1 102 ? -12.682 -3.628 14.351 1.00 86.69 102 ILE A CA 1
ATOM 821 C C . ILE A 1 102 ? -11.689 -4.275 15.308 1.00 86.69 102 ILE A C 1
ATOM 823 O O . ILE A 1 102 ? -11.655 -4.011 16.503 1.00 86.69 102 ILE A O 1
ATOM 827 N N . THR A 1 103 ? -10.873 -5.172 14.759 1.00 90.62 103 THR A N 1
ATOM 828 C CA . THR A 1 103 ? -9.865 -5.925 15.510 1.00 90.62 103 THR A CA 1
ATOM 829 C C . THR A 1 103 ? -8.553 -5.967 14.729 1.00 90.62 103 THR A C 1
ATOM 831 O O . THR A 1 103 ? -8.568 -5.845 13.499 1.00 90.62 103 THR A O 1
ATOM 834 N N . PRO A 1 104 ? -7.408 -6.276 15.375 1.00 88.25 104 PRO A N 1
ATOM 835 C CA . PRO A 1 104 ? -6.122 -6.360 14.678 1.00 88.25 104 PRO A CA 1
ATOM 836 C C . PRO A 1 104 ? -6.095 -7.430 13.577 1.00 88.25 104 PRO A C 1
ATOM 838 O O . PRO A 1 104 ? -5.246 -7.407 12.685 1.00 88.25 104 PRO A O 1
ATOM 841 N N . ARG A 1 105 ? -6.981 -8.433 13.654 1.00 88.69 105 ARG A N 1
ATOM 842 C CA . ARG A 1 105 ? -7.141 -9.447 12.603 1.00 88.69 105 ARG A CA 1
ATOM 843 C C . ARG A 1 105 ? -7.850 -8.856 11.390 1.00 88.69 105 ARG A C 1
ATOM 845 O O . ARG A 1 105 ? -7.353 -9.030 10.285 1.00 88.69 105 ARG A O 1
ATOM 852 N N . VAL A 1 106 ? -8.944 -8.124 11.604 1.00 88.69 106 VAL A N 1
ATOM 853 C CA . VAL A 1 106 ? -9.693 -7.454 10.531 1.00 88.69 106 VAL A CA 1
ATOM 854 C C . VAL A 1 106 ? -8.806 -6.444 9.807 1.00 88.69 106 VAL A C 1
ATOM 856 O O . VAL A 1 106 ? -8.699 -6.522 8.590 1.00 88.69 106 VAL A O 1
ATOM 859 N N . THR A 1 107 ? -8.075 -5.588 10.528 1.00 89.31 107 THR A N 1
ATOM 860 C CA . THR A 1 107 ? -7.130 -4.626 9.925 1.00 89.31 107 THR A CA 1
ATOM 861 C C . THR A 1 107 ? -6.094 -5.313 9.034 1.00 89.31 107 THR A C 1
ATOM 863 O O . THR A 1 107 ? -5.868 -4.891 7.904 1.00 89.31 107 THR A O 1
ATOM 866 N N . ARG A 1 108 ? -5.491 -6.418 9.499 1.00 89.62 108 ARG A N 1
ATOM 867 C CA . ARG A 1 108 ? -4.522 -7.183 8.695 1.00 89.62 108 ARG A CA 1
ATOM 868 C C . ARG A 1 108 ? -5.150 -7.817 7.457 1.00 89.62 108 ARG A C 1
ATOM 870 O O . ARG A 1 108 ? -4.512 -7.833 6.411 1.00 89.62 108 ARG A O 1
ATOM 877 N N . VAL A 1 109 ? -6.379 -8.322 7.566 1.00 88.12 109 VAL A N 1
ATOM 878 C CA . VAL A 1 109 ? -7.123 -8.858 6.417 1.00 88.12 109 VAL A CA 1
ATOM 879 C C . VAL A 1 109 ? -7.425 -7.750 5.408 1.00 88.12 109 VAL A C 1
ATOM 881 O O . VAL A 1 109 ? -7.211 -7.961 4.222 1.00 88.12 109 VAL A O 1
ATOM 884 N N . LEU A 1 110 ? -7.847 -6.563 5.855 1.00 87.88 110 LEU A N 1
ATOM 885 C CA . LEU A 1 110 ? -8.104 -5.417 4.976 1.00 87.88 110 LEU A CA 1
ATOM 886 C C . LEU A 1 110 ? -6.845 -4.972 4.226 1.00 87.88 110 LEU A C 1
ATOM 888 O O . LEU A 1 110 ? -6.914 -4.755 3.020 1.00 87.88 110 LEU A O 1
ATOM 892 N N . ILE A 1 111 ? -5.698 -4.911 4.909 1.00 91.62 111 ILE A N 1
ATOM 893 C CA . ILE A 1 111 ? -4.400 -4.625 4.279 1.00 91.62 111 ILE A CA 1
ATOM 894 C C . ILE A 1 111 ? -4.036 -5.719 3.265 1.00 91.62 111 ILE A C 1
ATOM 896 O O . ILE A 1 111 ? -3.656 -5.429 2.137 1.00 91.62 111 ILE A O 1
ATOM 900 N N . ALA A 1 112 ? -4.175 -6.997 3.621 1.00 91.94 112 ALA A N 1
ATOM 901 C CA . ALA A 1 112 ? -3.878 -8.082 2.685 1.00 91.94 112 ALA A CA 1
ATOM 902 C C . ALA A 1 112 ? -4.774 -8.019 1.434 1.00 91.94 112 ALA A C 1
ATOM 904 O O . ALA A 1 112 ? -4.294 -8.189 0.314 1.00 91.94 112 ALA A O 1
ATOM 905 N N . LEU A 1 113 ? -6.065 -7.724 1.611 1.00 87.19 113 LEU A N 1
ATOM 906 C CA . LEU A 1 113 ? -7.007 -7.538 0.510 1.00 87.19 113 LEU A CA 1
ATOM 907 C C . LEU A 1 113 ? -6.647 -6.323 -0.350 1.00 87.19 113 LEU A C 1
ATOM 909 O O . LEU A 1 113 ? -6.682 -6.437 -1.574 1.00 87.19 113 LEU A O 1
ATOM 913 N N . SER A 1 114 ? -6.262 -5.189 0.245 1.00 90.19 114 SER A N 1
ATOM 914 C CA . SER A 1 114 ? -5.861 -4.003 -0.520 1.00 90.19 114 SER A CA 1
ATOM 915 C C . SER A 1 114 ? -4.608 -4.258 -1.357 1.00 90.19 114 SER A C 1
ATOM 917 O O . SER A 1 114 ? -4.567 -3.843 -2.515 1.00 90.19 114 SER A O 1
ATOM 919 N N . TRP A 1 115 ? -3.631 -5.008 -0.837 1.00 93.62 115 TRP A N 1
ATOM 920 C CA . TRP A 1 115 ? -2.475 -5.470 -1.611 1.00 93.62 115 TRP A CA 1
ATOM 921 C C . TRP A 1 115 ? -2.891 -6.375 -2.768 1.00 93.62 115 TRP A C 1
ATOM 923 O O . TRP A 1 115 ? -2.493 -6.127 -3.904 1.00 93.62 115 TRP A O 1
ATOM 933 N N . CYS A 1 116 ? -3.728 -7.386 -2.517 1.00 90.62 116 CYS A N 1
ATOM 934 C CA . CYS A 1 116 ? -4.213 -8.289 -3.564 1.00 90.62 116 CYS A CA 1
ATOM 935 C C . CYS A 1 116 ? -4.941 -7.534 -4.683 1.00 90.62 116 CYS A C 1
ATOM 937 O O . CYS A 1 116 ? -4.679 -7.783 -5.862 1.00 90.62 116 CYS A O 1
ATOM 939 N N . ILE A 1 117 ? -5.821 -6.593 -4.332 1.00 85.88 117 ILE A N 1
ATOM 940 C CA . ILE A 1 117 ? -6.553 -5.771 -5.302 1.00 85.88 117 ILE A CA 1
ATOM 941 C C . ILE A 1 117 ? -5.576 -4.860 -6.055 1.00 85.88 117 ILE A C 1
ATOM 943 O O . ILE A 1 117 ? -5.605 -4.828 -7.280 1.00 85.88 117 ILE A O 1
ATOM 947 N N . SER A 1 118 ? -4.661 -4.182 -5.361 1.00 89.44 118 SER A N 1
ATOM 948 C CA . SER A 1 118 ? -3.679 -3.281 -5.984 1.00 89.44 118 SER A CA 1
ATOM 949 C C . SER A 1 118 ? -2.733 -4.011 -6.937 1.00 89.44 118 SER A C 1
ATOM 951 O O . SER A 1 118 ? -2.463 -3.510 -8.025 1.00 89.44 118 SER A O 1
ATOM 953 N N . ILE A 1 119 ? -2.282 -5.218 -6.580 1.00 89.94 119 ILE A N 1
ATOM 954 C CA . ILE A 1 119 ? -1.455 -6.081 -7.435 1.00 89.94 119 ILE A CA 1
ATOM 955 C C . ILE A 1 119 ? -2.246 -6.545 -8.655 1.00 89.94 119 ILE A C 1
ATOM 957 O O . ILE A 1 119 ? -1.778 -6.394 -9.782 1.00 89.94 119 ILE A O 1
ATOM 961 N N . SER A 1 120 ? -3.458 -7.066 -8.442 1.00 84.94 120 SER A N 1
ATOM 962 C CA . SER A 1 120 ? -4.325 -7.522 -9.534 1.00 84.94 120 SER A CA 1
ATOM 963 C C . SER A 1 120 ? -4.566 -6.387 -10.525 1.00 84.94 120 SER A C 1
ATOM 965 O O . SER A 1 120 ? -4.366 -6.549 -11.726 1.00 84.94 120 SER A O 1
ATOM 967 N N . LEU A 1 121 ? -4.897 -5.201 -10.010 1.00 80.06 121 LEU A N 1
ATOM 968 C CA . LEU A 1 121 ? -5.144 -4.026 -10.829 1.00 80.06 121 LEU A CA 1
ATOM 969 C C . LEU A 1 121 ? -3.866 -3.457 -11.470 1.00 80.06 121 LEU A C 1
ATOM 971 O O . LEU A 1 121 ? -3.914 -2.917 -12.573 1.00 80.06 121 LEU A O 1
ATOM 975 N N . GLY A 1 122 ? -2.708 -3.562 -10.831 1.00 80.31 122 GLY A N 1
ATOM 976 C CA . GLY A 1 122 ? -1.464 -3.049 -11.403 1.00 80.31 122 GLY A CA 1
ATOM 977 C C . GLY A 1 122 ? -0.813 -3.941 -12.444 1.00 80.31 122 GLY A C 1
ATOM 978 O O . GLY A 1 122 ? -0.038 -3.436 -13.251 1.00 80.31 122 GLY A O 1
ATOM 979 N N . ILE A 1 123 ? -1.155 -5.229 -12.482 1.00 80.44 123 ILE A N 1
ATOM 980 C CA . ILE A 1 123 ? -0.645 -6.169 -13.489 1.00 80.44 123 ILE A CA 1
ATOM 981 C C . ILE A 1 123 ? -1.564 -6.241 -14.715 1.00 80.44 123 ILE A C 1
ATOM 983 O O . ILE A 1 123 ? -1.079 -6.507 -15.812 1.00 80.44 123 ILE A O 1
ATOM 987 N N . LEU A 1 124 ? -2.866 -5.958 -14.582 1.00 72.31 124 LEU A N 1
ATOM 988 C CA . LEU A 1 124 ? -3.826 -5.971 -15.699 1.00 72.31 124 LEU A CA 1
ATOM 989 C C . LEU A 1 124 ? -3.355 -5.221 -16.965 1.00 72.31 124 LEU A C 1
ATOM 991 O O . LEU A 1 124 ? -3.518 -5.767 -18.059 1.00 72.31 124 LEU A O 1
ATOM 995 N N . PRO A 1 125 ? -2.712 -4.041 -16.877 1.00 64.94 125 PRO A N 1
ATOM 996 C CA . PRO A 1 125 ? -2.219 -3.353 -18.063 1.00 64.94 125 PRO A CA 1
ATOM 997 C C . PRO A 1 125 ? -1.108 -4.104 -18.819 1.00 64.94 125 PRO A C 1
ATOM 999 O O . PRO A 1 125 ? -0.905 -3.830 -19.997 1.00 64.94 125 PRO A O 1
ATOM 1002 N N . MET A 1 126 ? -0.426 -5.082 -18.202 1.00 65.12 126 MET A N 1
ATOM 1003 C CA . MET A 1 126 ? 0.507 -5.971 -18.914 1.00 65.12 126 MET A CA 1
ATOM 1004 C C . MET A 1 126 ? -0.207 -6.904 -19.899 1.00 65.12 126 MET A C 1
ATOM 1006 O O . MET A 1 126 ? 0.366 -7.264 -20.921 1.00 65.12 126 MET A O 1
ATOM 1010 N N . TRP A 1 127 ? -1.438 -7.316 -19.589 1.00 64.19 127 TRP A N 1
ATOM 1011 C CA . TRP A 1 127 ? -2.162 -8.342 -20.346 1.00 64.19 127 TRP A CA 1
ATOM 1012 C C . TRP A 1 127 ? -2.986 -7.767 -21.499 1.00 64.19 127 TRP A C 1
ATOM 1014 O O . TRP A 1 127 ? -3.194 -8.444 -22.501 1.00 64.19 127 TRP A O 1
ATOM 1024 N N . PHE A 1 128 ? -3.455 -6.524 -21.365 1.00 63.22 128 PHE A N 1
ATOM 1025 C CA . PHE A 1 128 ? -4.383 -5.899 -22.316 1.00 63.22 128 PHE A CA 1
ATOM 1026 C C . PHE A 1 128 ? -3.747 -4.825 -23.212 1.00 63.22 128 PHE A C 1
ATOM 1028 O O . PHE A 1 128 ? -4.442 -4.240 -24.044 1.00 63.22 128 PHE A O 1
ATOM 1035 N N . HIS A 1 129 ? -2.452 -4.534 -23.062 1.00 58.84 129 HIS A N 1
ATOM 1036 C CA . HIS A 1 129 ? -1.795 -3.480 -23.833 1.00 58.84 129 HIS A CA 1
ATOM 1037 C C . HIS A 1 129 ? -1.092 -4.015 -25.089 1.00 58.84 129 HIS A C 1
ATOM 1039 O O . HIS A 1 129 ? -0.291 -4.945 -25.027 1.00 58.84 129 HIS A O 1
ATOM 1045 N N . ASN A 1 130 ? -1.318 -3.355 -26.229 1.00 55.50 130 ASN A N 1
ATOM 1046 C CA . ASN A 1 130 ? -0.536 -3.554 -27.450 1.00 55.50 130 ASN A CA 1
ATOM 1047 C C . ASN A 1 130 ? 0.777 -2.765 -27.347 1.00 55.50 130 ASN A C 1
ATOM 1049 O O . ASN A 1 130 ? 0.909 -1.681 -27.919 1.00 55.50 130 ASN A O 1
ATOM 1053 N N . PHE A 1 131 ? 1.736 -3.288 -26.578 1.00 58.75 131 PHE A N 1
ATOM 1054 C CA . PHE A 1 131 ? 3.053 -2.667 -26.458 1.00 58.75 131 PHE A CA 1
ATOM 1055 C C . PHE A 1 131 ? 3.720 -2.613 -27.836 1.00 58.75 131 PHE A C 1
ATOM 1057 O O . PHE A 1 131 ? 3.954 -3.643 -28.467 1.00 58.75 131 PHE A O 1
ATOM 1064 N N . THR A 1 132 ? 4.045 -1.408 -28.304 1.00 57.03 132 THR A N 1
ATOM 1065 C CA . THR A 1 132 ? 4.844 -1.222 -29.516 1.00 57.03 132 THR A CA 1
ATOM 1066 C C . THR A 1 132 ? 6.162 -0.544 -29.145 1.00 57.03 132 THR A C 1
ATOM 1068 O O . THR A 1 132 ? 6.144 0.500 -28.491 1.00 57.03 132 THR A O 1
ATOM 1071 N N . PRO A 1 133 ? 7.320 -1.076 -29.579 1.00 56.09 133 PRO A N 1
ATOM 1072 C CA . PRO A 1 133 ? 8.632 -0.517 -29.232 1.00 56.09 133 PRO A CA 1
ATOM 1073 C C . PRO A 1 133 ? 8.823 0.930 -29.720 1.00 56.09 133 PRO A C 1
ATOM 1075 O O . PRO A 1 133 ? 9.680 1.646 -29.215 1.00 56.09 133 PRO A O 1
ATOM 1078 N N . LYS A 1 134 ? 7.983 1.396 -30.656 1.00 55.19 134 LYS A N 1
ATOM 1079 C CA . LYS A 1 134 ? 7.979 2.771 -31.175 1.00 55.19 134 LYS A CA 1
ATOM 1080 C C . LYS A 1 134 ? 7.410 3.814 -30.203 1.00 55.19 134 LYS A C 1
ATOM 1082 O O . LYS A 1 134 ? 7.660 4.997 -30.398 1.00 55.19 134 LYS A O 1
ATOM 1087 N N . LEU A 1 135 ? 6.636 3.403 -29.196 1.00 57.06 135 LEU A N 1
ATOM 1088 C CA . LEU A 1 135 ? 5.915 4.314 -28.297 1.00 57.06 135 LEU A CA 1
ATOM 1089 C C . LEU A 1 135 ? 6.730 4.709 -27.050 1.00 57.06 135 LEU A C 1
ATOM 1091 O O . LEU A 1 135 ? 6.365 5.633 -26.326 1.00 57.06 135 LEU A O 1
ATOM 1095 N N . GLY A 1 136 ? 7.850 4.024 -26.799 1.00 59.78 136 GLY A N 1
ATOM 1096 C CA . GLY A 1 136 ? 8.647 4.207 -25.589 1.00 59.78 136 GLY A CA 1
ATOM 1097 C C . GLY A 1 136 ? 7.893 3.840 -24.300 1.00 59.78 136 GLY A C 1
ATOM 1098 O O . GLY A 1 136 ? 6.789 3.298 -24.308 1.00 59.78 136 GLY A O 1
ATOM 1099 N N . CYS A 1 137 ? 8.507 4.131 -23.153 1.00 64.06 137 CYS A N 1
ATOM 1100 C CA . CYS A 1 137 ? 7.944 3.866 -21.827 1.00 64.06 137 CYS A CA 1
ATOM 1101 C C . CYS A 1 137 ? 7.062 5.014 -21.342 1.00 64.06 137 CYS A C 1
ATOM 1103 O O . CYS A 1 137 ? 7.465 5.778 -20.465 1.00 64.06 137 CYS A O 1
ATOM 1105 N N . GLN A 1 138 ? 5.862 5.150 -21.907 1.00 58.88 138 GLN A N 1
ATOM 1106 C CA . GLN A 1 138 ? 4.885 6.141 -21.453 1.00 58.88 138 GLN A CA 1
ATOM 1107 C C . GLN A 1 138 ? 3.753 5.480 -20.642 1.00 58.88 138 GLN A C 1
ATOM 1109 O O . GLN A 1 138 ? 2.882 4.831 -21.222 1.00 58.88 138 GLN A O 1
ATOM 1114 N N . PRO A 1 139 ? 3.695 5.686 -19.308 1.00 57.06 139 PRO A N 1
ATOM 1115 C CA . PRO A 1 139 ? 2.654 5.114 -18.444 1.00 57.06 139 PRO A CA 1
ATOM 1116 C C . PRO A 1 139 ? 1.222 5.511 -18.836 1.00 57.06 139 PRO A C 1
ATOM 1118 O O . PRO A 1 139 ? 0.280 4.763 -18.590 1.00 57.06 139 PRO A O 1
ATOM 1121 N N . MET A 1 140 ? 1.046 6.680 -19.465 1.00 52.41 140 MET A N 1
ATOM 1122 C CA . MET A 1 140 ? -0.275 7.230 -19.801 1.00 52.41 140 MET A CA 1
ATOM 1123 C C . MET A 1 140 ? -0.984 6.532 -20.974 1.00 52.41 140 MET A C 1
ATOM 1125 O O . MET A 1 140 ? -2.192 6.689 -21.111 1.00 52.41 140 MET A O 1
ATOM 1129 N N . LEU A 1 141 ? -0.275 5.764 -21.809 1.00 53.81 141 LEU A N 1
ATOM 1130 C CA . LEU A 1 141 ? -0.871 5.024 -22.937 1.00 53.81 141 LEU A CA 1
ATOM 1131 C C . LEU A 1 141 ? -1.300 3.598 -22.568 1.00 53.81 141 LEU A C 1
ATOM 1133 O O . LEU A 1 141 ? -1.991 2.933 -23.336 1.00 53.81 141 LEU A O 1
ATOM 1137 N N . ILE A 1 142 ? -0.908 3.140 -21.381 1.00 54.91 142 ILE A N 1
ATOM 1138 C CA . ILE A 1 142 ? -1.108 1.768 -20.912 1.00 54.91 142 ILE A CA 1
ATOM 1139 C C . ILE A 1 142 ? -2.424 1.629 -20.125 1.00 54.91 142 ILE A C 1
ATOM 1141 O O . ILE A 1 142 ? -2.995 0.543 -20.065 1.00 54.91 142 ILE A O 1
ATOM 1145 N N . ILE A 1 143 ? -2.956 2.724 -19.566 1.00 59.81 143 ILE A N 1
ATOM 1146 C CA . ILE A 1 143 ? -4.102 2.695 -18.646 1.00 59.81 143 ILE A CA 1
ATOM 1147 C C . ILE A 1 143 ? -5.181 3.692 -19.087 1.00 59.81 143 ILE A C 1
ATOM 1149 O O . ILE A 1 143 ? -4.976 4.903 -19.070 1.00 59.81 143 ILE A O 1
ATOM 1153 N N . SER A 1 144 ? -6.360 3.183 -19.459 1.00 61.91 144 SER A N 1
ATOM 1154 C CA . SER A 1 144 ? -7.521 4.012 -19.813 1.00 61.91 144 SER A CA 1
ATOM 1155 C C . SER A 1 144 ? -8.040 4.812 -18.609 1.00 61.91 144 SER A C 1
ATOM 1157 O O . SER A 1 144 ? -8.103 4.301 -17.491 1.00 61.91 144 SER A O 1
ATOM 1159 N N . LYS A 1 145 ? -8.540 6.035 -18.834 1.00 63.94 145 LYS A N 1
ATOM 1160 C CA . LYS A 1 145 ? -9.257 6.816 -17.803 1.00 63.94 145 LYS A CA 1
ATOM 1161 C C . LYS A 1 145 ? -10.445 6.050 -17.202 1.00 63.94 145 LYS A C 1
ATOM 1163 O O . LYS A 1 145 ? -10.724 6.204 -16.017 1.00 63.94 145 LYS A O 1
ATOM 1168 N N . SER A 1 146 ? -11.111 5.201 -17.991 1.00 64.25 146 SER A N 1
ATOM 1169 C CA . SER A 1 146 ? -12.215 4.353 -17.514 1.00 64.25 146 SER A CA 1
ATOM 1170 C C . SER A 1 146 ? -11.757 3.296 -16.510 1.00 64.25 146 SER A C 1
ATOM 1172 O O . SER A 1 146 ? -12.492 2.975 -15.582 1.00 64.25 146 SER A O 1
ATOM 1174 N N . TYR A 1 147 ? -10.528 2.801 -16.654 1.00 66.81 147 TYR A N 1
ATOM 1175 C CA . TYR A 1 147 ? -9.932 1.853 -15.723 1.00 66.81 147 TYR A CA 1
ATOM 1176 C C . TYR A 1 147 ? -9.661 2.508 -14.371 1.00 66.81 147 TYR A C 1
ATOM 1178 O O . TYR A 1 147 ? -10.057 1.990 -13.331 1.00 66.81 147 TYR A O 1
ATOM 1186 N N . LEU A 1 148 ? -9.063 3.701 -14.396 1.00 64.69 148 LEU A N 1
ATOM 1187 C CA . LEU A 1 148 ? -8.785 4.481 -13.193 1.00 64.69 148 LEU A CA 1
ATOM 1188 C C . LEU A 1 148 ? -10.080 4.845 -12.449 1.00 64.69 148 LEU A C 1
ATOM 1190 O O . LEU A 1 148 ? -10.157 4.704 -11.231 1.00 64.69 148 LEU A O 1
ATOM 1194 N N . LEU A 1 149 ? -11.121 5.233 -13.195 1.00 67.00 149 LEU A N 1
ATOM 1195 C CA . LEU A 1 149 ? -12.453 5.489 -12.651 1.00 67.00 149 LEU A CA 1
ATOM 1196 C C . LEU A 1 149 ? -13.075 4.222 -12.046 1.00 67.00 149 LEU A C 1
ATOM 1198 O O . LEU A 1 149 ? -13.594 4.278 -10.939 1.00 67.00 149 LEU A O 1
ATOM 1202 N N . GLY A 1 150 ? -12.974 3.073 -12.721 1.00 70.06 150 GLY A N 1
ATOM 1203 C CA . GLY A 1 150 ? -13.464 1.791 -12.209 1.00 70.06 150 GLY A CA 1
ATOM 1204 C C . GLY A 1 150 ? -12.780 1.372 -10.908 1.00 70.06 150 GLY A C 1
ATOM 1205 O O . GLY A 1 150 ? -13.444 0.922 -9.980 1.00 70.06 150 GLY A O 1
ATOM 1206 N N . CYS A 1 151 ? -11.471 1.592 -10.789 1.00 67.50 151 CYS A N 1
ATOM 1207 C CA . CYS A 1 151 ? -10.745 1.292 -9.559 1.00 67.50 151 CYS A CA 1
ATOM 1208 C C . CYS A 1 151 ? -11.162 2.209 -8.403 1.00 67.50 151 CYS A C 1
ATOM 1210 O O . CYS A 1 151 ? -11.370 1.742 -7.285 1.00 67.50 151 CYS A O 1
ATOM 1212 N N . LEU A 1 152 ? -11.337 3.506 -8.681 1.00 68.31 152 LEU A N 1
ATOM 1213 C CA . LEU A 1 152 ? -11.908 4.449 -7.720 1.00 68.31 152 LEU A CA 1
ATOM 1214 C C . LEU A 1 152 ? -13.319 4.014 -7.313 1.00 68.31 152 LEU A C 1
ATOM 1216 O O . LEU A 1 152 ? -13.630 4.009 -6.132 1.00 68.31 152 LEU A O 1
ATOM 1220 N N . CYS A 1 153 ? -14.151 3.559 -8.247 1.00 70.06 153 CYS A N 1
ATOM 1221 C CA . CYS A 1 153 ? -15.459 2.994 -7.935 1.00 70.06 153 CYS A CA 1
ATOM 1222 C C . CYS A 1 153 ? -15.361 1.756 -7.031 1.00 70.06 153 CYS A C 1
ATOM 1224 O O . CYS A 1 153 ? -16.108 1.670 -6.070 1.00 70.06 153 CYS A O 1
ATOM 1226 N N . VAL A 1 154 ? -14.434 0.823 -7.254 1.00 69.75 154 VAL A N 1
ATOM 1227 C CA . VAL A 1 154 ? -14.272 -0.344 -6.362 1.00 69.75 154 VAL A CA 1
ATOM 1228 C C . VAL A 1 154 ? -13.908 0.084 -4.935 1.00 69.75 154 VAL A C 1
ATOM 1230 O O . VAL A 1 154 ? -14.477 -0.442 -3.980 1.00 69.75 154 VAL A O 1
ATOM 1233 N N . TYR A 1 155 ? -13.008 1.059 -4.778 1.00 69.62 155 TYR A N 1
ATOM 1234 C CA . TYR A 1 155 ? -12.565 1.513 -3.456 1.00 69.62 155 TYR A CA 1
ATOM 1235 C C . TYR A 1 155 ? -13.536 2.482 -2.760 1.00 69.62 155 TYR A C 1
ATOM 1237 O O . TYR A 1 155 ? -13.649 2.439 -1.539 1.00 69.62 155 TYR A O 1
ATOM 1245 N N . PHE A 1 156 ? -14.247 3.333 -3.506 1.00 69.00 156 PHE A N 1
ATOM 1246 C CA . PHE A 1 156 ? -15.165 4.344 -2.961 1.00 69.00 156 PHE A CA 1
ATOM 1247 C C . PHE A 1 156 ? -16.649 3.930 -2.988 1.00 69.00 156 PHE A C 1
ATOM 1249 O O . PHE A 1 156 ? -17.424 4.459 -2.196 1.00 69.00 156 PHE A O 1
ATOM 1256 N N . LEU A 1 157 ? -17.067 3.015 -3.875 1.00 61.94 157 LEU A N 1
ATOM 1257 C CA . LEU A 1 157 ? -18.457 2.532 -3.998 1.00 61.94 157 LEU A CA 1
ATOM 1258 C C . LEU A 1 157 ? -18.675 1.123 -3.441 1.00 61.94 157 LEU A C 1
ATOM 1260 O O . LEU A 1 157 ? -19.806 0.646 -3.511 1.00 61.94 157 LEU A O 1
ATOM 1264 N N . SER A 1 158 ? -17.661 0.453 -2.874 1.00 55.16 158 SER A N 1
ATOM 1265 C CA . SER A 1 158 ? -17.937 -0.696 -2.005 1.00 55.16 158 SER A CA 1
ATOM 1266 C C . SER A 1 158 ? -18.776 -0.175 -0.834 1.00 55.16 158 SER A C 1
ATOM 1268 O O . SER A 1 158 ? -18.273 0.637 -0.050 1.00 55.16 158 SER A O 1
ATOM 1270 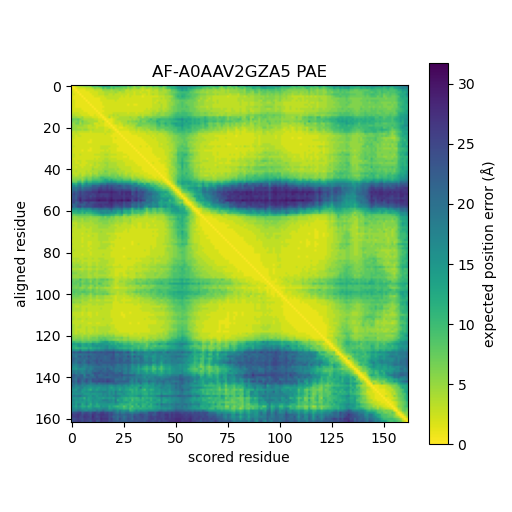N N . PRO A 1 159 ? -20.073 -0.520 -0.753 1.00 43.16 159 PRO A N 1
ATOM 1271 C CA . PRO A 1 159 ? -20.953 0.108 0.210 1.00 43.16 159 PRO A CA 1
ATOM 1272 C C . PRO A 1 159 ? -20.457 -0.246 1.614 1.00 43.16 159 PRO A C 1
ATOM 1274 O O . PRO A 1 159 ? -20.157 -1.418 1.864 1.00 43.16 159 PRO A O 1
ATOM 1277 N N . PRO A 1 160 ? -20.386 0.718 2.551 1.00 47.12 160 PRO A N 1
ATOM 1278 C CA . PRO A 1 160 ? -20.241 0.370 3.952 1.00 47.12 160 PRO A CA 1
ATOM 1279 C C . PRO A 1 160 ? -21.449 -0.502 4.301 1.00 47.12 160 PRO A C 1
ATOM 1281 O O . PRO A 1 160 ? -22.594 -0.046 4.242 1.00 47.12 160 PRO A O 1
ATOM 1284 N N . SER A 1 161 ? -21.203 -1.792 4.535 1.00 46.44 161 SER A N 1
ATOM 1285 C CA . SER A 1 161 ? -22.245 -2.749 4.891 1.00 46.44 161 SER A CA 1
ATOM 1286 C C . SER A 1 161 ? -22.951 -2.229 6.141 1.00 46.44 161 SER A C 1
ATOM 1288 O O . SER A 1 161 ? -22.298 -2.078 7.176 1.00 46.44 161 SER A O 1
ATOM 1290 N N . ARG A 1 162 ? -24.240 -1.902 5.989 1.00 40.12 162 ARG A N 1
ATOM 1291 C CA . ARG A 1 162 ? -25.137 -1.487 7.073 1.00 40.12 162 ARG A CA 1
ATOM 1292 C C . ARG A 1 162 ? -25.173 -2.512 8.200 1.00 40.12 162 ARG A C 1
ATOM 1294 O O . ARG A 1 162 ? -25.085 -3.722 7.888 1.00 40.12 162 ARG A O 1
#

Secondary structure (DSSP, 8-state):
-HHHHHHHHHHHHHH-GGG--HHHHHHHHHHHHHHHHHHHHHHHHHHTSSS-TTSTTSTHHHHHHHHHHHHHHHHHHHHHHHHHHHHHHHHHH-HHHHHHH--HHHHHHHHHHHHHHHHHHHHHHHHH----GGG-S-GGGTS-HHHHHHHHHHHHHS----

Foldseek 3Di:
DLLVVLVVLLVVCVVDVVPDDLLSLLVNLLSVLSNQLVVLVVVVVVVPPDDDPPCLVVCPVSLLVNLLSVQLSVQSNVLSVLVSVVLVVCCVPPVVVSVVPDDPVVSVVSSVVSSVLSNVLSCVLVVPDPDDSVVPRDSVRSDDPVSVVVSCCVRVVPDPDD

InterPro domains:
  IPR000276 G protein-coupled receptor, rhodopsin-like [PF00001] (6-159)
  IPR000276 G protein-coupled receptor, rhodopsin-like [PR00237] (23-44)
  IPR000276 G protein-coupled receptor, rhodopsin-like [PR00237] (70-92)
  IPR000276 G protein-coupled receptor, rhodopsin-like [PR00237] (106-127)
  IPR017452 GPCR, rhodopsin-like, 7TM [PS50262] (5-162)
  IPR050569 Trace Amine-Associated Receptor [PTHR24249] (2-155)